Protein AF-A0A2K3MHJ1-F1 (afdb_monomer_lite)

Organism: Trifolium pratense (NCBI:txid57577)

Structure (mmCIF, N/CA/C/O backbone):
data_AF-A0A2K3MHJ1-F1
#
_entry.id   AF-A0A2K3MHJ1-F1
#
loop_
_atom_site.group_PDB
_atom_site.id
_atom_site.type_symbol
_atom_site.label_atom_id
_atom_site.label_alt_id
_atom_site.label_comp_id
_atom_site.label_asym_id
_atom_site.label_entity_id
_atom_site.label_seq_id
_atom_site.pdbx_PDB_ins_code
_atom_site.Cartn_x
_atom_site.Cartn_y
_atom_site.Cartn_z
_atom_site.occupancy
_atom_site.B_iso_or_equiv
_atom_site.auth_seq_id
_atom_site.auth_comp_id
_atom_site.auth_asym_id
_atom_site.auth_atom_id
_atom_site.pdbx_PDB_model_num
ATOM 1 N N . MET A 1 1 ? 13.107 -1.950 -7.542 1.00 64.31 1 MET A N 1
ATOM 2 C CA . MET A 1 1 ? 12.669 -2.139 -6.143 1.00 64.31 1 MET A CA 1
ATOM 3 C C . MET A 1 1 ? 11.891 -0.908 -5.739 1.00 64.31 1 MET A C 1
ATOM 5 O O . MET A 1 1 ? 12.315 0.195 -6.077 1.00 64.31 1 MET A O 1
ATOM 9 N N . PHE A 1 2 ? 10.744 -1.102 -5.098 1.00 70.44 2 PHE A N 1
ATOM 10 C CA . PHE A 1 2 ? 9.863 -0.016 -4.691 1.00 70.44 2 PHE A CA 1
ATOM 11 C C . PHE A 1 2 ? 10.537 0.937 -3.688 1.00 70.44 2 PHE A C 1
ATOM 13 O O . PHE A 1 2 ? 11.258 0.487 -2.800 1.00 70.44 2 PHE A O 1
ATOM 20 N N . LYS A 1 3 ? 10.308 2.244 -3.856 1.00 76.06 3 LYS A N 1
ATOM 21 C CA . LYS A 1 3 ? 10.877 3.325 -3.044 1.00 76.06 3 LYS A CA 1
ATOM 22 C C . LYS A 1 3 ? 9.742 4.186 -2.479 1.00 76.06 3 LYS A C 1
ATOM 24 O O . LYS A 1 3 ? 9.204 5.012 -3.224 1.00 76.06 3 LYS A O 1
ATOM 29 N N . PRO A 1 4 ? 9.342 4.000 -1.209 1.00 77.19 4 PRO A N 1
ATOM 30 C CA . PRO A 1 4 ? 8.214 4.729 -0.628 1.00 77.19 4 PRO A CA 1
ATOM 31 C C . PRO A 1 4 ? 8.439 6.251 -0.605 1.00 77.19 4 PRO A C 1
ATOM 33 O O . PRO A 1 4 ? 7.483 7.013 -0.698 1.00 77.19 4 PRO A O 1
ATOM 36 N N . GLU A 1 5 ? 9.689 6.719 -0.602 1.00 81.06 5 GLU A N 1
ATOM 37 C CA . GLU A 1 5 ? 10.051 8.138 -0.702 1.00 81.06 5 GLU A CA 1
ATOM 38 C C . GLU A 1 5 ? 9.726 8.788 -2.058 1.00 81.06 5 GLU A C 1
ATOM 40 O O . GLU A 1 5 ? 9.780 10.011 -2.182 1.00 81.06 5 GLU A O 1
ATOM 45 N N . ASN A 1 6 ? 9.376 8.005 -3.078 1.00 83.88 6 ASN A N 1
ATOM 46 C CA . ASN A 1 6 ? 8.948 8.507 -4.387 1.00 83.88 6 ASN A CA 1
ATOM 47 C C . ASN A 1 6 ? 7.439 8.375 -4.602 1.00 83.88 6 ASN A C 1
ATOM 49 O O . ASN A 1 6 ? 6.907 8.955 -5.543 1.00 83.88 6 ASN A O 1
ATOM 53 N N . SER A 1 7 ? 6.756 7.668 -3.704 1.00 87.12 7 SER A N 1
ATOM 54 C CA . SER A 1 7 ? 5.317 7.466 -3.756 1.00 87.12 7 SER A CA 1
ATOM 55 C C . SER A 1 7 ? 4.565 8.770 -3.496 1.00 87.12 7 SER A C 1
ATOM 57 O O . SER A 1 7 ? 4.949 9.555 -2.630 1.00 87.12 7 SER A O 1
ATOM 59 N N . THR A 1 8 ? 3.476 9.004 -4.219 1.00 89.50 8 THR A N 1
ATOM 60 C CA . THR A 1 8 ? 2.582 10.139 -3.941 1.00 89.50 8 THR A CA 1
ATOM 61 C C . THR A 1 8 ? 1.589 9.805 -2.831 1.00 89.50 8 THR A C 1
ATOM 63 O O . THR A 1 8 ? 1.266 10.669 -2.018 1.00 89.50 8 THR A O 1
ATOM 66 N N . LYS A 1 9 ? 1.167 8.537 -2.740 1.00 89.56 9 LYS A N 1
ATOM 67 C CA . LYS A 1 9 ? 0.219 8.046 -1.732 1.00 89.56 9 LYS A CA 1
ATOM 68 C C . LYS A 1 9 ? 0.886 7.763 -0.385 1.00 89.56 9 LYS A C 1
ATOM 70 O O . LYS A 1 9 ? 0.463 8.315 0.626 1.00 89.56 9 LYS A O 1
ATOM 75 N N . LEU A 1 10 ? 1.959 6.969 -0.354 1.00 88.12 10 LEU A N 1
ATOM 76 C CA . LEU A 1 10 ? 2.605 6.527 0.892 1.00 88.12 10 LEU A CA 1
ATOM 77 C C . LEU A 1 10 ? 3.293 7.655 1.663 1.00 88.12 10 LEU A C 1
ATOM 79 O O . LEU A 1 10 ? 3.413 7.561 2.878 1.00 88.12 10 LEU A O 1
ATOM 83 N N . LYS A 1 11 ? 3.676 8.757 1.007 1.00 90.12 11 LYS A N 1
ATOM 84 C CA . LYS A 1 11 ? 4.143 9.971 1.709 1.00 90.12 11 LYS A CA 1
ATOM 85 C C . LYS A 1 11 ? 3.091 10.575 2.633 1.00 90.12 11 LYS A C 1
ATOM 87 O O . LYS A 1 11 ? 3.442 11.285 3.569 1.00 90.12 11 LYS A O 1
ATOM 92 N N . LEU A 1 12 ? 1.817 10.336 2.336 1.00 89.38 12 LEU A N 1
ATOM 93 C CA . LEU A 1 12 ? 0.687 10.845 3.106 1.00 89.38 12 LEU A CA 1
ATOM 94 C C . LEU A 1 12 ? 0.272 9.879 4.217 1.00 89.38 12 LEU A C 1
ATOM 96 O O . LEU A 1 12 ? -0.554 10.233 5.055 1.00 89.38 12 LEU A O 1
ATOM 100 N N . TRP A 1 13 ? 0.813 8.659 4.222 1.00 91.88 13 TRP A N 1
ATOM 101 C CA . TRP A 1 13 ? 0.500 7.681 5.249 1.00 91.88 13 TRP A CA 1
ATOM 102 C C . TRP A 1 13 ? 1.159 8.115 6.550 1.00 91.88 13 TRP A C 1
ATOM 104 O O . TRP A 1 13 ? 2.377 8.251 6.651 1.00 91.88 13 TRP A O 1
ATOM 114 N N . ASN A 1 14 ? 0.325 8.351 7.554 1.00 90.56 14 ASN A N 1
ATOM 115 C CA . ASN A 1 14 ? 0.753 8.794 8.865 1.00 90.56 14 ASN A CA 1
ATOM 116 C C . ASN A 1 14 ? 0.380 7.719 9.882 1.00 90.56 14 ASN A C 1
ATOM 118 O O . ASN A 1 14 ? -0.793 7.413 10.071 1.00 90.56 14 ASN A O 1
ATOM 122 N N . GLN A 1 15 ? 1.384 7.163 10.551 1.00 89.75 15 GLN A N 1
ATOM 123 C CA . GLN A 1 15 ? 1.198 6.102 11.544 1.00 89.75 15 GLN A CA 1
ATOM 124 C C . GLN A 1 15 ? 0.449 6.569 12.802 1.00 89.75 15 GLN A C 1
ATOM 126 O O . GLN A 1 15 ? 0.007 5.739 13.585 1.00 89.75 15 GLN A O 1
ATOM 131 N N . ASN A 1 16 ? 0.279 7.883 12.988 1.00 94.50 16 ASN A N 1
ATOM 132 C CA . ASN A 1 16 ? -0.486 8.459 14.095 1.00 94.50 16 ASN A CA 1
ATOM 133 C C . ASN A 1 16 ? -1.990 8.591 13.796 1.00 94.50 16 ASN A C 1
ATOM 135 O O . ASN A 1 16 ? -2.726 9.094 14.643 1.00 94.50 16 ASN A O 1
ATOM 139 N N . ILE A 1 17 ? -2.448 8.210 12.599 1.00 92.50 17 ILE A N 1
ATOM 140 C CA . ILE A 1 17 ? -3.871 8.198 12.239 1.00 92.50 17 ILE A CA 1
ATOM 141 C C . ILE A 1 17 ? -4.287 6.807 11.768 1.00 92.50 17 ILE A C 1
ATOM 143 O O . ILE A 1 17 ? -3.477 6.055 11.225 1.00 92.50 17 ILE A O 1
ATOM 147 N N . GLU A 1 18 ? -5.574 6.508 11.924 1.00 92.69 18 GLU A N 1
ATOM 148 C CA . GLU A 1 18 ? -6.197 5.285 11.418 1.00 92.69 18 GLU A CA 1
ATOM 149 C C . GLU A 1 18 ? -5.898 5.075 9.927 1.00 92.69 18 GLU A C 1
ATOM 151 O O . GLU A 1 18 ? -6.109 5.973 9.104 1.00 92.69 18 GLU A O 1
ATOM 156 N N . CYS A 1 19 ? -5.445 3.870 9.565 1.00 93.19 19 CYS A N 1
ATOM 157 C CA . CYS A 1 19 ? -5.042 3.548 8.193 1.00 93.19 19 CYS A CA 1
ATOM 158 C C . CYS A 1 19 ? -6.185 3.667 7.176 1.00 93.19 19 CYS A C 1
ATOM 160 O O . CYS A 1 19 ? -5.943 3.932 6.003 1.00 93.19 19 CYS A O 1
ATOM 162 N N . CYS A 1 20 ? -7.437 3.568 7.625 1.00 95.25 20 CYS A N 1
ATOM 163 C CA . CYS A 1 20 ? -8.617 3.782 6.791 1.00 95.25 20 CYS A CA 1
ATOM 164 C C . CYS A 1 20 ? -8.743 5.215 6.254 1.00 95.25 20 CYS A C 1
ATOM 166 O O . CYS A 1 20 ? -9.490 5.442 5.307 1.00 95.25 20 CYS A O 1
ATOM 168 N N . ASN A 1 21 ? -8.002 6.168 6.828 1.00 95.00 21 ASN A N 1
ATOM 169 C CA . ASN A 1 21 ? -7.920 7.545 6.342 1.00 95.00 21 ASN A CA 1
ATOM 170 C C . ASN A 1 21 ? -6.715 7.780 5.418 1.00 95.00 21 ASN A C 1
ATOM 172 O O . ASN A 1 21 ? -6.486 8.907 4.975 1.00 95.00 21 ASN A O 1
ATOM 176 N N . TRP A 1 22 ? -5.904 6.756 5.152 1.00 95.50 22 TRP A N 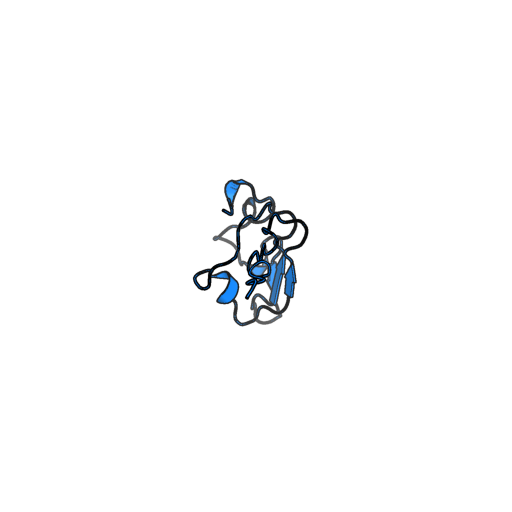1
ATOM 177 C CA . TRP A 1 22 ? -4.749 6.885 4.276 1.00 95.50 22 TRP A CA 1
ATOM 178 C C . TRP A 1 22 ? -5.166 6.945 2.806 1.00 95.50 22 TRP A C 1
ATOM 180 O O . TRP A 1 22 ? -6.078 6.251 2.357 1.00 95.50 22 TRP A O 1
ATOM 190 N N . SER A 1 23 ? -4.449 7.759 2.028 1.00 93.75 23 SER A N 1
ATOM 191 C CA . SER A 1 23 ? -4.672 7.851 0.584 1.00 93.75 23 SER A CA 1
ATOM 192 C C . SER A 1 23 ? -4.477 6.486 -0.080 1.00 93.75 23 SER A C 1
ATOM 194 O O . SER A 1 23 ? -3.451 5.832 0.127 1.00 93.75 23 SER A O 1
ATOM 196 N N . GLY A 1 24 ? -5.467 6.067 -0.872 1.00 94.56 24 GLY A N 1
ATOM 197 C CA . GLY A 1 24 ? -5.480 4.775 -1.558 1.00 94.56 24 GLY A CA 1
ATOM 198 C C . GLY A 1 24 ? -5.936 3.588 -0.704 1.00 94.56 24 GLY A C 1
ATOM 199 O O . GLY A 1 24 ? -6.000 2.482 -1.229 1.00 94.56 24 GLY A O 1
ATOM 200 N N . VAL A 1 25 ? -6.281 3.775 0.574 1.00 96.56 25 VAL A N 1
ATOM 201 C CA . VAL A 1 25 ? -6.835 2.707 1.422 1.00 96.56 25 VAL A CA 1
ATOM 202 C C . VAL A 1 25 ? -8.359 2.805 1.451 1.00 96.56 25 VAL A C 1
ATOM 204 O O . VAL A 1 25 ? -8.934 3.884 1.548 1.00 96.56 25 VAL A O 1
ATOM 207 N N . THR A 1 26 ? -9.037 1.666 1.347 1.00 97.88 26 THR A N 1
ATOM 208 C CA . THR A 1 26 ? -10.484 1.546 1.549 1.00 97.88 26 THR A CA 1
ATOM 209 C C . THR A 1 26 ? -10.748 0.493 2.611 1.00 97.88 26 THR A C 1
ATOM 211 O O . THR A 1 26 ? -10.279 -0.640 2.481 1.00 97.88 26 THR A O 1
ATOM 214 N N . CYS A 1 27 ? -11.529 0.854 3.627 1.00 97.88 27 CYS A N 1
ATOM 215 C CA . CYS A 1 27 ? -11.946 -0.058 4.685 1.00 97.88 27 CYS A CA 1
ATOM 216 C C . CYS A 1 27 ? -13.433 -0.412 4.606 1.00 97.88 27 CYS A C 1
ATOM 218 O O . CYS A 1 27 ? -14.232 0.334 4.032 1.00 97.88 27 CYS A O 1
ATOM 220 N N . ASP A 1 28 ? -13.802 -1.552 5.186 1.00 97.00 28 ASP A N 1
ATOM 221 C CA . ASP A 1 28 ? -15.195 -1.893 5.465 1.00 97.00 28 ASP A CA 1
ATOM 222 C C . ASP A 1 28 ? -15.713 -1.201 6.744 1.00 97.00 28 ASP A C 1
ATOM 224 O O . ASP A 1 28 ? -15.057 -0.338 7.329 1.00 97.00 28 ASP A O 1
ATOM 228 N N . ARG A 1 29 ? -16.928 -1.565 7.171 1.00 96.25 29 ARG A N 1
ATOM 229 C CA . ARG A 1 29 ? -17.563 -1.002 8.375 1.00 96.25 29 ARG A CA 1
ATOM 230 C C . ARG A 1 29 ? -16.913 -1.461 9.682 1.00 96.25 29 ARG A C 1
ATOM 232 O O . ARG A 1 29 ? -17.145 -0.825 10.704 1.00 96.25 29 ARG A O 1
ATOM 239 N N . GLU A 1 30 ? -16.158 -2.554 9.651 1.00 96.12 30 GLU A N 1
ATOM 240 C CA . GLU A 1 30 ? -15.455 -3.123 10.805 1.00 96.12 30 GLU A CA 1
ATOM 241 C C . GLU A 1 30 ? -14.010 -2.601 10.900 1.00 96.12 30 GLU A C 1
ATOM 243 O O . GLU A 1 30 ? -13.320 -2.869 11.879 1.00 96.12 30 GLU A O 1
ATOM 248 N N . GLY A 1 31 ? -13.569 -1.801 9.920 1.00 95.25 31 GLY A N 1
ATOM 249 C CA . GLY A 1 31 ? -12.228 -1.221 9.869 1.00 95.25 31 GLY A CA 1
ATOM 250 C C . GLY A 1 31 ? -11.201 -2.115 9.173 1.00 95.25 31 GLY A C 1
ATOM 251 O O . GLY A 1 31 ? -10.011 -1.802 9.192 1.00 95.25 31 GLY A 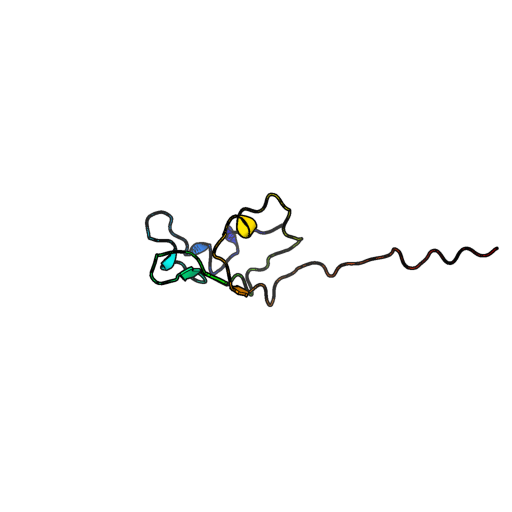O 1
ATOM 252 N N . HIS A 1 32 ? -11.623 -3.205 8.530 1.00 96.25 32 HIS A N 1
ATOM 253 C CA . HIS A 1 32 ? -10.707 -4.049 7.773 1.00 96.25 32 HIS A CA 1
ATOM 254 C C . HIS A 1 32 ? -10.370 -3.412 6.430 1.00 96.25 32 HIS A C 1
ATOM 256 O O . HIS A 1 32 ? -11.252 -2.944 5.710 1.00 96.25 32 HIS A O 1
ATOM 262 N N . VAL A 1 33 ? -9.092 -3.454 6.050 1.00 96.69 33 VAL A N 1
ATOM 263 C CA . VAL A 1 33 ? -8.643 -3.005 4.728 1.00 96.69 33 VAL A CA 1
ATOM 264 C C . VAL A 1 33 ? -9.167 -3.966 3.660 1.00 96.69 33 VAL A C 1
ATOM 266 O O . VAL A 1 33 ? -8.703 -5.100 3.547 1.00 96.69 33 VAL A O 1
ATOM 269 N N . VAL A 1 34 ? -10.114 -3.491 2.852 1.00 98.06 34 VAL A N 1
ATOM 270 C CA . VAL A 1 34 ? -10.738 -4.248 1.751 1.00 98.06 34 VAL A CA 1
ATOM 271 C C . VAL A 1 34 ? -10.289 -3.769 0.375 1.00 98.06 34 VAL A C 1
ATOM 273 O O . VAL A 1 34 ? -10.429 -4.497 -0.610 1.00 98.06 34 VAL A O 1
ATOM 276 N N . GLY A 1 35 ? -9.733 -2.563 0.283 1.00 97.50 35 GLY A N 1
ATOM 277 C CA . GLY A 1 35 ? -9.205 -2.005 -0.954 1.00 97.50 35 GLY A CA 1
ATOM 278 C C . GLY A 1 35 ? -7.865 -1.324 -0.736 1.00 97.50 35 GLY A C 1
ATOM 279 O O . GLY A 1 35 ? -7.697 -0.575 0.225 1.00 97.50 35 GLY A O 1
ATOM 280 N N . LEU A 1 36 ? -6.931 -1.568 -1.650 1.00 95.88 36 LEU A N 1
ATOM 281 C CA . LEU A 1 36 ? -5.646 -0.891 -1.691 1.00 95.88 36 LEU A CA 1
ATOM 282 C C . LEU A 1 36 ? -5.330 -0.455 -3.123 1.00 95.88 36 LEU A C 1
ATOM 284 O O . LEU A 1 36 ? -5.252 -1.276 -4.040 1.00 95.88 36 LEU A O 1
ATOM 288 N N . ASP A 1 37 ? -5.141 0.845 -3.301 1.00 95.81 37 ASP A N 1
ATOM 289 C CA . ASP A 1 37 ? -4.737 1.465 -4.552 1.00 95.81 37 ASP A CA 1
ATOM 290 C C . ASP A 1 37 ? -3.283 1.926 -4.474 1.00 95.81 37 ASP A C 1
ATOM 292 O O . ASP A 1 37 ? -2.946 2.888 -3.784 1.00 95.81 37 ASP A O 1
ATOM 296 N N . LEU A 1 38 ? -2.428 1.228 -5.215 1.00 92.25 38 LEU A N 1
ATOM 297 C CA . LEU A 1 38 ? -1.021 1.557 -5.412 1.00 92.25 38 LEU A CA 1
ATOM 298 C C . LEU A 1 38 ? -0.728 1.849 -6.889 1.00 92.25 38 LEU A C 1
ATOM 300 O O . LEU A 1 38 ? 0.395 1.643 -7.349 1.00 92.25 38 LEU A O 1
ATOM 304 N N . SER A 1 39 ? -1.726 2.276 -7.662 1.00 93.62 39 SER A N 1
ATOM 305 C CA . SER A 1 39 ? -1.529 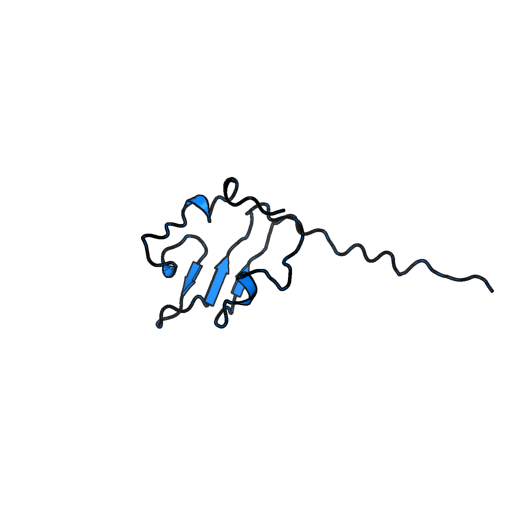2.658 -9.061 1.00 93.62 39 SER A CA 1
ATOM 306 C C . SER A 1 39 ? -0.590 3.856 -9.191 1.00 93.62 39 SER A C 1
ATOM 308 O O . SER A 1 39 ? -0.545 4.694 -8.298 1.00 93.62 39 SER A O 1
ATOM 310 N N . GLU A 1 40 ? 0.168 3.946 -10.284 1.00 92.00 40 GLU A N 1
ATOM 311 C CA . GLU A 1 40 ? 1.045 5.099 -10.579 1.00 92.00 40 GLU A CA 1
ATOM 312 C C . GLU A 1 40 ? 2.145 5.375 -9.526 1.00 92.00 40 GLU A C 1
ATOM 314 O O . GLU A 1 40 ? 2.756 6.441 -9.506 1.00 92.00 40 GLU A O 1
ATOM 319 N N . GLU A 1 41 ? 2.476 4.403 -8.672 1.00 90.06 41 GLU A N 1
ATOM 320 C CA . GLU A 1 41 ? 3.475 4.563 -7.602 1.00 90.06 41 GLU A CA 1
ATOM 321 C C . GLU A 1 41 ? 4.906 4.195 -8.037 1.00 90.06 41 GLU A C 1
ATOM 323 O O . GLU A 1 41 ? 5.812 4.076 -7.210 1.00 90.06 41 GLU A O 1
ATOM 328 N N . SER A 1 42 ? 5.140 4.014 -9.344 1.00 88.44 42 SER A N 1
ATOM 329 C CA . SER A 1 42 ? 6.441 3.612 -9.910 1.00 88.44 42 SER A CA 1
ATOM 330 C C . SER A 1 42 ? 7.017 2.332 -9.279 1.00 88.44 42 SER A C 1
ATOM 332 O O . SER A 1 42 ? 8.238 2.136 -9.219 1.00 88.44 42 SER A O 1
ATOM 334 N N . ILE A 1 43 ? 6.145 1.436 -8.803 1.00 86.31 43 ILE A N 1
ATOM 335 C CA . ILE A 1 43 ? 6.531 0.141 -8.239 1.00 86.31 43 ILE A CA 1
ATOM 336 C C . ILE A 1 43 ? 7.216 -0.672 -9.334 1.00 86.31 43 ILE A C 1
ATOM 338 O O . ILE A 1 43 ? 6.716 -0.773 -10.450 1.00 86.31 43 ILE A O 1
ATOM 342 N N . SER A 1 44 ? 8.381 -1.236 -9.020 1.00 84.38 44 SER A N 1
ATOM 343 C CA . SER A 1 44 ? 9.171 -2.036 -9.955 1.00 84.38 44 SER A CA 1
ATOM 344 C C . SER A 1 44 ? 9.685 -3.315 -9.316 1.00 84.38 44 SER A C 1
ATOM 346 O O . SER A 1 44 ? 10.047 -3.327 -8.135 1.00 84.38 44 SER A O 1
ATOM 348 N N . GLY A 1 45 ? 9.794 -4.367 -10.127 1.00 80.00 45 GLY A N 1
ATOM 349 C CA . GLY A 1 45 ? 10.076 -5.728 -9.668 1.00 80.00 45 GLY A CA 1
ATOM 350 C C . GLY A 1 45 ? 8.789 -6.540 -9.569 1.00 80.00 45 GLY A C 1
ATOM 351 O O . GLY A 1 45 ? 7.884 -6.331 -10.367 1.00 80.00 45 GLY A O 1
ATOM 352 N N . GLY A 1 46 ? 8.723 -7.462 -8.615 1.00 75.00 46 GLY A N 1
ATOM 353 C CA . GLY A 1 46 ? 7.506 -8.179 -8.240 1.00 75.00 46 GLY A CA 1
ATOM 354 C C . GLY A 1 46 ? 7.317 -8.135 -6.726 1.00 75.00 46 GLY A C 1
ATOM 355 O O . GLY A 1 46 ? 8.197 -7.657 -6.009 1.00 75.00 46 GLY A O 1
ATOM 356 N N . PHE A 1 47 ? 6.179 -8.636 -6.258 1.00 76.88 47 PHE A N 1
ATOM 357 C CA . PHE A 1 47 ? 5.958 -8.906 -4.840 1.00 76.88 47 PHE A CA 1
ATOM 358 C C . PHE A 1 47 ? 6.462 -10.313 -4.539 1.00 76.88 47 PHE A C 1
ATOM 360 O O . PHE A 1 47 ? 6.146 -11.257 -5.264 1.00 76.88 47 PHE A O 1
ATOM 367 N N . ASP A 1 48 ? 7.275 -10.449 -3.503 1.00 73.12 48 ASP A N 1
ATOM 368 C CA . ASP A 1 48 ? 7.683 -11.745 -2.979 1.00 73.12 48 ASP A CA 1
ATOM 369 C C . ASP A 1 48 ? 6.644 -12.272 -1.977 1.00 73.12 48 ASP A C 1
ATOM 371 O O . ASP A 1 48 ? 5.811 -11.527 -1.460 1.00 73.12 48 ASP A O 1
ATOM 375 N N . ASN A 1 49 ? 6.701 -13.567 -1.660 1.00 69.88 49 ASN A N 1
ATOM 376 C CA . ASN A 1 49 ? 5.802 -14.159 -0.662 1.00 69.88 49 ASN A CA 1
ATOM 377 C C . ASN A 1 49 ? 6.005 -13.576 0.753 1.00 69.88 49 ASN A C 1
ATOM 379 O O . ASN A 1 49 ? 5.143 -13.749 1.608 1.00 69.88 49 ASN A O 1
ATOM 383 N N . SER A 1 50 ? 7.125 -12.890 1.007 1.00 69.25 50 SER A N 1
ATOM 384 C CA . SER A 1 50 ? 7.404 -12.147 2.244 1.00 69.25 50 SER A CA 1
ATOM 385 C C . SER A 1 50 ? 6.749 -10.767 2.299 1.00 69.25 50 SER A C 1
ATOM 387 O O . SER A 1 50 ? 6.769 -10.127 3.352 1.00 69.25 50 SER A O 1
ATOM 389 N N . SER A 1 51 ? 6.159 -10.289 1.203 1.00 78.62 51 SER A N 1
ATOM 390 C CA . SER A 1 51 ? 5.508 -8.986 1.167 1.00 78.62 51 SER A CA 1
ATOM 391 C C . SER A 1 51 ? 4.297 -8.961 2.103 1.00 78.62 51 SER A C 1
ATOM 393 O O . SER A 1 51 ? 3.334 -9.708 1.917 1.00 78.62 51 SER A O 1
ATOM 395 N N . SER A 1 52 ? 4.283 -8.018 3.053 1.00 83.69 52 SER A N 1
ATOM 396 C CA . SER A 1 52 ? 3.146 -7.787 3.962 1.00 83.69 52 SER A CA 1
ATOM 397 C C . SER A 1 52 ? 1.832 -7.476 3.233 1.00 83.69 52 SER A C 1
ATOM 399 O O . SER A 1 52 ? 0.764 -7.586 3.826 1.00 83.69 52 SER A O 1
ATOM 401 N N . LEU A 1 53 ? 1.879 -7.14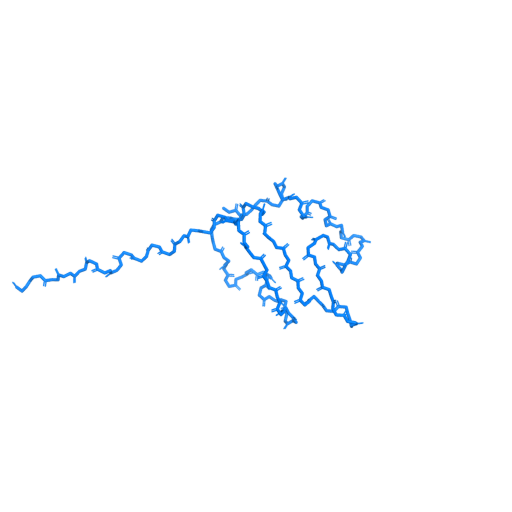6 1.939 1.00 85.19 53 LEU A N 1
ATOM 402 C CA . LEU A 1 53 ? 0.695 -7.008 1.091 1.00 85.19 53 LEU A CA 1
ATOM 403 C C . LEU A 1 53 ? -0.210 -8.249 1.148 1.00 85.19 53 LEU A C 1
ATOM 405 O O . LEU A 1 53 ? -1.423 -8.114 1.274 1.00 85.19 53 LEU A O 1
ATOM 409 N N . PHE A 1 54 ? 0.377 -9.450 1.129 1.00 82.81 54 PHE A N 1
ATOM 410 C CA . PHE A 1 54 ? -0.371 -10.710 1.179 1.00 82.81 54 PHE A CA 1
ATOM 411 C C . PHE A 1 54 ? -0.838 -11.083 2.593 1.00 82.81 54 PHE A C 1
ATOM 413 O O . PHE A 1 54 ? -1.579 -12.047 2.758 1.00 82.81 54 PHE A O 1
ATOM 420 N N . SER A 1 55 ? -0.444 -10.314 3.615 1.00 89.38 55 SER A N 1
ATOM 421 C CA . SER A 1 55 ? -0.947 -10.483 4.985 1.00 89.38 55 SER A CA 1
ATOM 422 C C . SER A 1 55 ? -2.296 -9.790 5.226 1.00 89.38 55 SER A C 1
ATOM 424 O O . SER A 1 55 ? -2.934 -10.036 6.248 1.00 89.38 55 SER A O 1
ATOM 426 N N . LEU A 1 56 ? -2.766 -8.961 4.284 1.00 91.44 56 LEU A N 1
ATOM 427 C CA . LEU A 1 56 ? -4.070 -8.296 4.347 1.00 91.44 56 LEU A CA 1
ATOM 428 C C . LEU A 1 56 ? -5.199 -9.285 4.009 1.00 91.44 56 LEU A C 1
ATOM 430 O O . LEU A 1 56 ? -5.665 -9.363 2.875 1.00 91.44 56 LEU A O 1
ATOM 434 N N . GLN A 1 57 ? -5.652 -10.042 5.009 1.00 93.25 57 GLN A N 1
ATOM 435 C CA . GLN A 1 57 ? -6.599 -11.158 4.842 1.00 93.25 57 GLN A CA 1
ATOM 436 C C . GLN A 1 57 ? -7.981 -10.755 4.300 1.00 93.25 57 GLN A C 1
ATOM 438 O O . GLN A 1 57 ? -8.660 -11.572 3.684 1.00 93.25 57 GLN A O 1
ATOM 443 N N . HIS A 1 58 ? -8.391 -9.504 4.511 1.00 96.25 58 HIS A N 1
ATOM 444 C CA . HIS A 1 58 ? -9.687 -8.979 4.071 1.00 96.25 58 HIS A CA 1
ATOM 445 C C . HIS A 1 58 ? -9.610 -8.238 2.731 1.00 96.25 58 HIS A C 1
ATOM 447 O O . HIS A 1 58 ? -10.625 -7.717 2.265 1.00 96.25 58 HIS A O 1
ATOM 453 N N . LEU A 1 59 ? -8.429 -8.176 2.102 1.00 96.00 59 LEU A N 1
ATOM 454 C CA . LEU A 1 59 ? -8.227 -7.423 0.873 1.00 96.00 59 LEU A CA 1
ATOM 455 C C . LEU A 1 59 ? -9.027 -8.049 -0.277 1.00 96.00 59 LEU A C 1
ATOM 457 O O . LEU A 1 59 ? -8.806 -9.192 -0.666 1.00 96.00 59 LEU A O 1
ATOM 461 N N . GLN A 1 60 ? -9.943 -7.272 -0.847 1.00 96.75 60 GLN A N 1
ATOM 462 C CA . GLN A 1 60 ? -10.803 -7.681 -1.962 1.00 96.75 60 GLN A CA 1
ATOM 463 C C . GLN A 1 60 ? -10.384 -7.020 -3.274 1.00 96.75 60 GLN A C 1
ATOM 465 O O . GLN A 1 60 ? -10.592 -7.577 -4.351 1.00 96.75 60 GLN A O 1
ATOM 470 N N . LYS A 1 61 ? -9.828 -5.806 -3.198 1.00 97.00 61 LYS A N 1
ATOM 471 C CA . LYS A 1 61 ? -9.447 -5.002 -4.361 1.00 97.00 61 LYS A CA 1
ATOM 472 C C . LYS A 1 61 ? -8.012 -4.527 -4.218 1.00 97.00 61 LYS A C 1
ATOM 474 O O . LYS A 1 61 ? -7.672 -3.843 -3.259 1.00 97.00 61 LYS A O 1
ATOM 479 N N . LEU A 1 62 ? -7.196 -4.850 -5.210 1.00 94.62 62 LEU A N 1
ATOM 480 C CA . LEU A 1 62 ? -5.818 -4.396 -5.309 1.00 94.62 62 LEU A CA 1
ATOM 481 C C . LEU A 1 62 ? -5.621 -3.738 -6.677 1.00 94.62 62 LEU A C 1
ATOM 483 O O . LEU A 1 62 ? -5.678 -4.414 -7.703 1.00 94.62 62 LEU A O 1
ATOM 487 N N . ASN A 1 63 ? -5.412 -2.421 -6.692 1.00 95.12 63 ASN A N 1
ATOM 488 C CA . ASN A 1 63 ? -5.111 -1.676 -7.911 1.00 95.12 63 ASN A CA 1
ATOM 489 C C . ASN A 1 63 ? -3.600 -1.442 -8.019 1.00 95.12 63 ASN A C 1
ATOM 491 O O . ASN A 1 63 ? -2.995 -0.771 -7.187 1.00 95.12 63 ASN A O 1
ATOM 495 N N . LEU A 1 64 ? -3.004 -2.008 -9.066 1.00 91.94 64 LEU A N 1
ATOM 496 C CA . LEU A 1 64 ? -1.576 -1.942 -9.374 1.00 91.94 64 LEU A CA 1
ATOM 497 C C . LEU A 1 64 ? -1.306 -1.300 -10.743 1.00 91.94 64 LEU A C 1
ATOM 499 O O . LEU A 1 64 ? -0.192 -1.402 -11.260 1.00 91.94 64 LEU A O 1
ATOM 503 N N . ALA A 1 65 ? -2.312 -0.660 -11.346 1.00 93.69 65 ALA A N 1
ATOM 504 C CA . ALA A 1 65 ? -2.219 -0.090 -12.686 1.00 93.69 65 ALA A CA 1
ATOM 505 C C . ALA A 1 65 ? -1.081 0.938 -12.816 1.00 93.69 65 ALA A C 1
ATOM 507 O O . ALA A 1 65 ? -0.699 1.591 -11.849 1.00 93.69 65 ALA A O 1
ATOM 508 N N . ALA A 1 66 ? -0.540 1.087 -14.028 1.00 91.88 66 ALA A N 1
ATOM 509 C CA . ALA A 1 66 ? 0.483 2.092 -14.344 1.00 91.88 66 ALA A CA 1
ATOM 510 C C . ALA A 1 66 ? 1.736 2.052 -13.435 1.00 91.88 66 ALA A C 1
ATOM 512 O O . ALA A 1 66 ? 2.355 3.071 -13.140 1.00 91.88 66 ALA A O 1
ATOM 513 N N . ASN A 1 67 ? 2.136 0.853 -13.013 1.00 90.06 67 ASN A N 1
ATOM 514 C CA . ASN A 1 67 ? 3.423 0.587 -12.373 1.00 90.06 67 ASN A CA 1
ATOM 515 C C . ASN A 1 67 ? 4.382 -0.129 -13.335 1.00 90.06 67 ASN A C 1
ATOM 517 O O . ASN A 1 67 ? 3.981 -0.647 -14.376 1.00 90.06 67 ASN A O 1
ATOM 521 N N . ASN A 1 68 ? 5.657 -0.201 -12.960 1.00 88.00 68 ASN A N 1
ATOM 522 C CA . ASN A 1 68 ? 6.732 -0.793 -13.751 1.00 88.00 68 ASN A CA 1
ATOM 523 C C . ASN A 1 68 ? 7.008 -2.258 -13.356 1.00 88.00 68 ASN A C 1
ATOM 525 O O . ASN A 1 68 ? 8.140 -2.641 -13.036 1.00 88.00 68 ASN A O 1
ATOM 529 N N . PHE A 1 69 ? 5.963 -3.086 -13.341 1.00 83.75 69 PHE A N 1
ATOM 530 C CA . PHE A 1 69 ? 6.126 -4.528 -13.171 1.00 83.75 69 PHE A CA 1
ATOM 531 C C . PHE A 1 69 ? 6.769 -5.100 -14.434 1.00 83.75 69 PHE A C 1
ATOM 533 O O . PHE A 1 69 ? 6.253 -4.919 -15.537 1.00 83.75 69 PHE A O 1
ATOM 540 N N . ASN A 1 70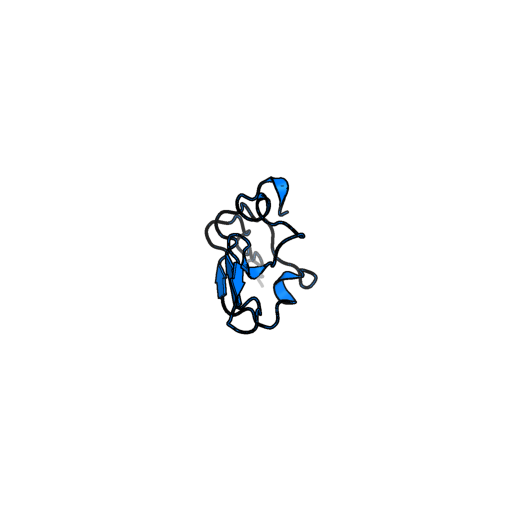 ? 7.909 -5.779 -14.285 1.00 71.50 70 ASN A N 1
ATOM 541 C CA . ASN A 1 70 ? 8.537 -6.451 -15.418 1.00 71.50 70 ASN A CA 1
ATOM 542 C C . ASN A 1 70 ? 7.550 -7.490 -15.959 1.00 71.50 70 ASN A C 1
ATOM 544 O O . ASN A 1 70 ? 7.130 -8.382 -15.220 1.00 71.50 70 ASN A O 1
ATOM 548 N N . SER A 1 71 ? 7.184 -7.389 -17.239 1.00 62.78 71 SER A N 1
ATOM 549 C CA . SER A 1 71 ? 6.452 -8.462 -17.904 1.00 62.78 71 SER A CA 1
ATOM 550 C C . SER A 1 71 ? 7.269 -9.746 -17.781 1.00 62.78 71 SER A C 1
ATOM 552 O O . SER A 1 71 ? 8.491 -9.733 -17.955 1.00 62.78 71 SER A O 1
ATOM 554 N N . CYS A 1 72 ? 6.609 -10.845 -17.414 1.00 62.09 72 CYS A N 1
ATOM 555 C CA . CYS A 1 72 ? 7.243 -12.152 -17.326 1.00 62.09 72 CYS A CA 1
ATOM 556 C C . CYS A 1 72 ? 7.916 -12.457 -18.673 1.00 62.09 72 CYS A C 1
ATOM 558 O O . CYS A 1 72 ? 7.243 -12.743 -19.662 1.00 62.09 72 CYS A O 1
ATOM 560 N N . ARG A 1 73 ? 9.245 -12.338 -18.740 1.00 56.69 73 ARG A N 1
ATOM 561 C CA . ARG A 1 73 ? 10.017 -12.826 -19.879 1.00 56.69 73 ARG A CA 1
ATOM 562 C C . ARG A 1 73 ? 10.296 -14.294 -19.630 1.00 56.69 73 ARG A C 1
ATOM 564 O O . ARG A 1 73 ? 11.359 -14.653 -19.129 1.00 56.69 73 ARG A O 1
ATOM 571 N N . ASP A 1 74 ? 9.317 -15.124 -19.957 1.00 52.28 74 ASP A N 1
ATOM 572 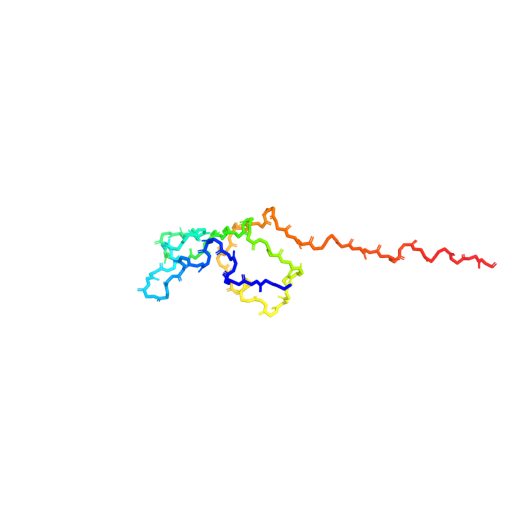C CA . ASP A 1 74 ? 9.549 -16.553 -20.061 1.00 52.28 74 ASP A CA 1
ATOM 573 C C . ASP A 1 74 ? 10.320 -16.839 -21.361 1.00 52.28 74 ASP A C 1
ATOM 575 O O . ASP A 1 74 ? 9.771 -16.817 -22.461 1.00 52.28 74 ASP A O 1
ATOM 579 N N . PHE A 1 75 ? 11.632 -17.050 -21.240 1.00 54.97 75 PHE A N 1
ATOM 580 C CA . PHE A 1 75 ? 12.495 -17.486 -22.343 1.00 54.97 75 PHE A CA 1
ATOM 581 C C . PHE A 1 75 ? 12.530 -19.018 -22.499 1.00 54.97 75 PHE A C 1
ATOM 583 O O . PHE A 1 75 ? 13.335 -19.530 -23.280 1.00 54.97 75 PHE A O 1
ATOM 590 N N . SER A 1 76 ? 11.684 -19.781 -21.797 1.00 57.19 76 SER A N 1
ATOM 591 C CA . SER A 1 76 ? 11.738 -21.248 -21.846 1.00 57.19 76 SER A CA 1
ATOM 592 C C . SER A 1 76 ? 11.239 -21.876 -23.162 1.00 57.19 76 SER A C 1
ATOM 594 O O . SER A 1 76 ? 11.460 -23.065 -23.379 1.00 57.19 76 SER A O 1
ATOM 596 N N . ALA A 1 77 ? 10.674 -21.105 -24.101 1.00 54.78 77 ALA A N 1
ATOM 597 C CA . ALA A 1 77 ? 10.140 -21.639 -25.363 1.00 54.78 77 ALA A CA 1
ATOM 598 C C . ALA A 1 77 ? 11.170 -21.896 -26.493 1.00 54.78 77 ALA A C 1
ATOM 600 O O . ALA A 1 77 ? 10.790 -22.421 -27.537 1.00 54.78 77 ALA A O 1
ATOM 601 N N . TYR A 1 78 ? 12.466 -21.599 -26.319 1.00 52.22 78 TYR A N 1
ATOM 602 C CA . TYR A 1 78 ? 13.499 -21.916 -27.326 1.00 52.22 78 TYR A CA 1
ATOM 603 C C . TYR A 1 78 ? 14.467 -23.008 -26.854 1.00 52.22 78 TYR A C 1
ATOM 605 O O . TYR A 1 78 ? 15.675 -22.807 -26.749 1.00 52.22 78 TYR A O 1
ATOM 613 N N . LYS A 1 79 ? 13.941 -24.211 -26.624 1.00 56.44 79 LYS A N 1
ATOM 614 C CA . LYS A 1 79 ? 14.700 -25.448 -26.860 1.00 56.44 79 LYS A CA 1
ATOM 615 C C . LYS A 1 79 ? 13.907 -26.337 -27.812 1.00 56.44 79 LYS A C 1
ATOM 617 O O . LYS A 1 79 ? 13.348 -27.350 -27.412 1.00 56.44 79 LYS A O 1
ATOM 622 N N . VAL A 1 80 ? 13.879 -25.956 -29.089 1.00 54.09 80 VAL A N 1
ATOM 623 C CA . VAL A 1 80 ? 13.669 -26.938 -30.158 1.00 54.09 80 VAL A CA 1
ATOM 624 C C . VAL A 1 80 ? 15.003 -27.664 -30.309 1.00 54.09 80 VAL A C 1
ATOM 626 O O . VAL A 1 80 ? 15.939 -27.145 -30.912 1.00 54.09 80 VAL A O 1
ATOM 629 N N . GLY A 1 81 ? 15.127 -28.813 -29.647 1.00 55.84 81 GLY A N 1
ATOM 630 C CA . GLY A 1 81 ? 16.208 -29.750 -29.920 1.00 55.84 81 GLY A CA 1
ATOM 631 C C . GLY A 1 81 ? 16.031 -30.297 -31.332 1.00 55.84 81 GLY A C 1
ATOM 632 O O . GLY A 1 81 ? 14.971 -30.832 -31.647 1.00 55.84 81 GLY A O 1
ATOM 633 N N . TYR A 1 82 ? 17.046 -30.139 -32.177 1.00 45.78 82 TYR A N 1
ATOM 634 C CA . TYR A 1 82 ? 17.158 -30.938 -33.390 1.00 45.78 82 TYR A CA 1
ATOM 635 C C . TYR A 1 82 ? 17.747 -32.298 -33.006 1.00 45.78 82 TYR A C 1
ATOM 637 O O . TYR A 1 82 ? 18.716 -32.361 -32.246 1.00 45.78 82 TYR A O 1
ATOM 645 N N . SER A 1 83 ? 17.073 -33.343 -33.485 1.00 56.53 83 SER A N 1
ATOM 646 C CA . SER A 1 83 ? 17.432 -34.765 -33.417 1.00 56.53 83 SER A CA 1
ATOM 647 C C . SER A 1 83 ? 18.823 -35.062 -33.955 1.00 56.53 83 SER A C 1
ATOM 649 O O . SER A 1 83 ? 19.141 -34.474 -35.015 1.00 56.53 83 SER A O 1
#

pLDDT: mean 83.7, std 14.41, range [45.78, 98.06]

Sequence (83 aa):
MFKPENSTKLKLWNQNIECCNWSGVTCDREGHVVGLDLSEESISGGFDNSSSLFSLQHLQKLNLAANNFNSCRDFSAYKVGYS

Secondary structure (DSSP, 8-state):
---GGG-SSGGG--TTS-GGGSTTEEE-TTS-EEEEE-TTS--EE---TT-GGGG-TT--EEE-TT-EEPP----TT------

InterPro domains:
  IPR013210 Leucine-rich repeat-containing N-terminal, plant-type [PF08263] (6-28)
  IPR032675 Leucine-rich repeat domain superfamily [G3DSA:3.80.10.10] (1-80)
  IPR046956 Receptor-like protein 23-like [PTHR48061] (8-71)

Radius of gyration: 17.36 Å; chains: 1; bounding box: 35×46×48 Å

Foldseek 3Di:
DADLVQFPQSVQDDPVDQRCPGPQFHADPVSQTQTGARAPRQDEEDDDPPDCVVVSPNHNYYHHHNYHYPDPPPPVPPDPDDD